Protein AF-A0A1F8VSB3-F1 (afdb_monomer_lite)

Secondary structure (DSSP, 8-state):
-----------TT--HHHHHHHHHHHHH---GGGEEEEEE-SS-EEEEPPGGGS-GGGTTT--EEEE--EEEEE-S-GGG--TTSSSS-S-S------SS--GGGS-GGGHHHHHHHHHHHGGGS-------TTS-----------------------PPPTT---PPP----------

pLDDT: mean 76.78, std 21.84, range [32.97, 97.5]

Radius of gyration: 32.04 Å; chains: 1; bounding box: 36×68×101 Å

Foldseek 3Di:
DFDDDFDDDADDVRDLVNVVQVSCCAAWVDHPVQKDFLDKDPAWDKWFDPPVPDDPVCPPPGTIDTDIGTDIDGPHDPVSTDQPSDPDHPDPDDDDDPLPPDLVSHDPRCSVVSVVGSVVCVVRDPDPPVPPVPPPPDDDDDDDDDDDDDDDDDDDDDDDDPPDDDDDDDDDDDDDDDD

Structure (mmCIF, N/CA/C/O backbone):
data_AF-A0A1F8VSB3-F1
#
_entry.id   AF-A0A1F8VSB3-F1
#
loop_
_atom_site.group_PDB
_atom_site.id
_atom_site.type_symbol
_atom_site.label_atom_id
_atom_site.label_alt_id
_atom_site.label_comp_id
_atom_site.label_asym_id
_atom_site.label_entity_id
_atom_site.label_seq_id
_atom_site.pdbx_PDB_ins_code
_atom_site.Cartn_x
_atom_site.Cartn_y
_atom_site.Cartn_z
_atom_site.occupancy
_atom_site.B_iso_or_equiv
_atom_site.auth_seq_id
_atom_site.auth_comp_id
_atom_site.auth_asym_id
_atom_site.auth_atom_id
_atom_site.pdbx_PDB_model_num
ATOM 1 N N . HIS A 1 1 ? 3.083 -21.199 4.084 1.00 60.00 1 HIS A N 1
ATOM 2 C CA . HIS A 1 1 ? 3.326 -20.101 3.128 1.00 60.00 1 HIS A CA 1
ATOM 3 C C . HIS A 1 1 ? 1.995 -19.417 2.870 1.00 60.00 1 HIS A C 1
ATOM 5 O O . HIS A 1 1 ? 1.006 -20.122 2.703 1.00 60.00 1 HIS A O 1
ATOM 11 N N . SER A 1 2 ? 1.953 -18.090 2.926 1.00 80.25 2 SER A N 1
ATOM 12 C CA . SER A 1 2 ? 0.746 -17.269 2.760 1.00 80.25 2 SER A CA 1
ATOM 13 C C . SER A 1 2 ? 1.104 -16.087 1.876 1.00 80.25 2 SER A C 1
ATOM 15 O O . SER A 1 2 ? 2.166 -15.504 2.076 1.00 80.25 2 SER A O 1
ATOM 17 N N . TRP A 1 3 ? 0.238 -15.736 0.931 1.00 87.00 3 TRP A N 1
ATOM 18 C CA . TRP A 1 3 ? 0.482 -14.617 0.027 1.00 87.00 3 TRP A CA 1
ATOM 19 C C . TRP A 1 3 ? -0.026 -13.313 0.650 1.00 87.00 3 TRP A C 1
ATOM 21 O O . TRP A 1 3 ? -1.048 -13.296 1.342 1.00 87.00 3 TRP A O 1
ATOM 31 N N . GLN A 1 4 ? 0.686 -12.221 0.392 1.00 90.56 4 GLN A N 1
ATOM 32 C CA . GLN A 1 4 ? 0.284 -10.863 0.744 1.00 90.56 4 GLN A CA 1
ATOM 33 C C . GLN A 1 4 ? 0.793 -9.877 -0.316 1.00 90.56 4 GLN A C 1
ATOM 35 O O . GLN A 1 4 ? 1.696 -10.208 -1.082 1.00 90.56 4 GLN A O 1
ATOM 40 N N . PHE A 1 5 ? 0.222 -8.677 -0.342 1.00 92.19 5 PHE A N 1
ATOM 41 C CA . PHE A 1 5 ? 0.785 -7.527 -1.048 1.00 92.19 5 PHE A CA 1
ATOM 42 C C . PHE A 1 5 ? 1.894 -6.841 -0.217 1.00 92.19 5 PHE A C 1
ATOM 44 O O . PHE A 1 5 ? 1.869 -6.985 1.012 1.00 92.19 5 PHE A O 1
ATOM 51 N N . PRO A 1 6 ? 2.808 -6.085 -0.863 1.00 92.81 6 PRO A N 1
ATOM 52 C CA . PRO A 1 6 ? 3.753 -5.161 -0.217 1.00 92.81 6 PRO A CA 1
ATOM 53 C C . PRO A 1 6 ? 3.078 -4.205 0.779 1.00 92.81 6 PRO A C 1
ATOM 55 O O . PRO A 1 6 ? 1.946 -3.768 0.540 1.00 92.81 6 PRO A O 1
ATOM 58 N N . GLN A 1 7 ? 3.734 -3.920 1.908 1.00 92.81 7 GLN A N 1
ATOM 59 C CA . GLN A 1 7 ? 3.214 -3.089 3.003 1.00 92.81 7 GLN A CA 1
ATOM 60 C C . GLN A 1 7 ? 4.222 -2.849 4.146 1.00 92.81 7 GLN A C 1
ATOM 62 O O . GLN A 1 7 ? 4.444 -3.741 4.969 1.00 92.81 7 GLN A O 1
ATOM 67 N N . GLY A 1 8 ? 4.646 -1.600 4.349 1.00 91.62 8 GLY A N 1
ATOM 68 C CA . GLY A 1 8 ? 5.441 -1.222 5.523 1.00 91.62 8 GLY A CA 1
ATOM 69 C C . GLY A 1 8 ? 4.977 0.033 6.265 1.00 91.62 8 GLY A C 1
ATOM 70 O O . GLY A 1 8 ? 3.782 0.245 6.500 1.00 91.62 8 GLY A O 1
ATOM 71 N N . GLY A 1 9 ? 5.949 0.801 6.750 1.00 93.12 9 GLY A N 1
ATOM 72 C CA . GLY A 1 9 ? 5.762 1.946 7.633 1.00 93.12 9 GLY A CA 1
ATOM 73 C C . GLY A 1 9 ? 5.482 3.258 6.900 1.00 93.12 9 GLY A C 1
ATOM 74 O O . GLY A 1 9 ? 5.585 3.363 5.684 1.00 93.12 9 GLY A O 1
ATOM 75 N N . ILE A 1 10 ? 5.140 4.286 7.678 1.00 93.62 10 ILE A N 1
ATOM 76 C CA . ILE A 1 10 ? 5.180 5.687 7.241 1.00 93.62 10 ILE A CA 1
ATOM 77 C C . ILE A 1 10 ? 5.979 6.435 8.299 1.00 93.62 10 ILE A C 1
ATOM 79 O O . ILE A 1 10 ? 5.579 6.470 9.469 1.00 93.62 10 ILE A O 1
ATOM 83 N N . ASP A 1 11 ? 7.113 6.993 7.895 1.00 93.31 11 ASP A N 1
ATOM 84 C CA . ASP A 1 11 ? 8.074 7.592 8.809 1.00 93.31 11 ASP A CA 1
ATOM 85 C C . ASP A 1 11 ? 7.700 9.018 9.249 1.00 93.31 11 ASP A C 1
ATOM 87 O O . ASP A 1 11 ? 6.778 9.667 8.742 1.00 93.31 11 ASP A O 1
ATOM 91 N N . ARG A 1 12 ? 8.400 9.538 10.264 1.00 93.56 12 ARG A N 1
ATOM 92 C CA . ARG A 1 12 ? 8.081 10.854 10.846 1.00 93.56 12 ARG A CA 1
ATOM 93 C C . ARG A 1 12 ? 8.388 12.001 9.879 1.00 93.56 12 ARG A C 1
ATOM 95 O O . ARG A 1 12 ? 9.526 12.444 9.777 1.00 93.56 12 ARG A O 1
ATOM 102 N N . GLY A 1 13 ? 7.336 12.541 9.267 1.00 94.88 13 GLY A N 1
ATOM 103 C CA . GLY A 1 13 ? 7.419 13.606 8.261 1.00 94.88 13 GLY A CA 1
ATOM 104 C C . GLY A 1 13 ? 7.315 13.091 6.823 1.00 94.88 13 GLY A C 1
ATOM 105 O O . GLY A 1 13 ? 7.276 13.896 5.898 1.00 94.88 13 GLY A O 1
ATOM 106 N N . GLU A 1 14 ? 7.221 11.775 6.641 1.00 95.94 14 GLU A N 1
ATOM 107 C CA . GLU A 1 14 ? 6.972 11.129 5.359 1.00 95.94 14 GLU A CA 1
ATOM 108 C C . GLU A 1 14 ? 5.482 11.241 4.986 1.00 95.94 14 GLU A C 1
ATOM 110 O O . GLU A 1 14 ? 4.591 11.069 5.824 1.00 95.94 14 GLU A O 1
ATOM 115 N N . THR A 1 15 ? 5.181 11.544 3.721 1.00 96.38 15 THR A N 1
ATOM 116 C CA . THR A 1 15 ? 3.806 11.438 3.209 1.00 96.38 15 THR A CA 1
ATOM 117 C C . THR A 1 15 ? 3.474 9.983 2.848 1.00 96.38 15 THR A C 1
ATOM 119 O O . THR A 1 15 ? 4.373 9.236 2.466 1.00 96.38 15 THR A O 1
ATOM 122 N N . PRO A 1 16 ? 2.192 9.560 2.870 1.00 95.62 16 PRO A N 1
ATOM 123 C CA . PRO A 1 16 ? 1.815 8.191 2.497 1.00 95.62 16 PRO A CA 1
ATOM 124 C C . PRO A 1 16 ? 2.225 7.769 1.075 1.00 95.62 16 PRO A C 1
ATOM 126 O O . PRO A 1 16 ? 2.284 6.579 0.790 1.00 95.62 16 PRO A O 1
ATOM 129 N N . GLU A 1 17 ? 2.504 8.727 0.188 1.00 96.38 17 GLU A N 1
ATOM 130 C CA . GLU A 1 17 ? 2.978 8.475 -1.176 1.00 96.38 17 GLU A CA 1
ATOM 131 C C . GLU A 1 17 ? 4.498 8.267 -1.236 1.00 96.38 17 GLU A C 1
ATOM 133 O O . GLU A 1 17 ? 4.955 7.338 -1.893 1.00 96.38 17 GLU A O 1
ATOM 138 N N . GLN A 1 18 ? 5.276 9.063 -0.491 1.00 96.94 18 GLN A N 1
ATOM 139 C CA . GLN A 1 18 ? 6.719 8.836 -0.328 1.00 96.94 18 GLN A CA 1
ATOM 140 C C . GLN A 1 18 ? 6.992 7.485 0.336 1.00 96.94 18 GLN A C 1
ATOM 142 O O . GLN A 1 18 ? 7.815 6.726 -0.165 1.00 96.94 18 GLN A O 1
ATOM 147 N N . ALA A 1 19 ? 6.237 7.164 1.392 1.00 96.56 19 ALA A N 1
ATOM 1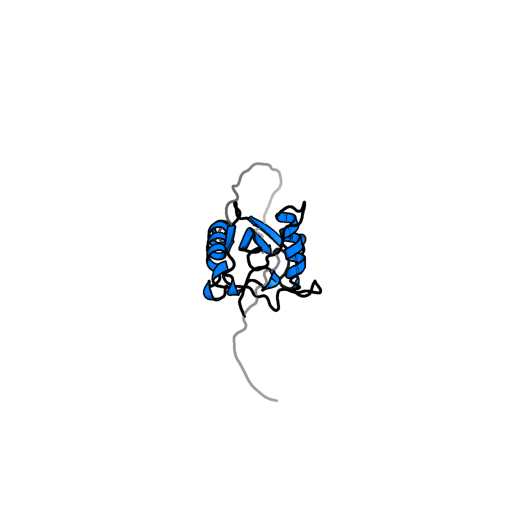48 C CA . ALA A 1 19 ? 6.285 5.863 2.043 1.00 96.56 19 ALA A CA 1
ATOM 149 C C . ALA A 1 19 ? 5.995 4.735 1.049 1.00 96.56 19 ALA A C 1
ATOM 151 O O . ALA A 1 19 ? 6.795 3.820 0.910 1.00 96.56 19 ALA A O 1
ATOM 152 N N . MET A 1 20 ? 4.898 4.836 0.289 1.00 96.50 20 MET A N 1
ATOM 153 C CA . MET A 1 20 ? 4.547 3.844 -0.729 1.00 96.50 20 MET A CA 1
ATOM 154 C C . MET A 1 20 ? 5.685 3.620 -1.737 1.00 96.50 20 MET A C 1
ATOM 156 O O . MET A 1 20 ? 6.013 2.470 -2.002 1.00 96.50 20 MET A O 1
ATOM 160 N N . PHE A 1 21 ? 6.334 4.676 -2.243 1.00 96.94 21 PHE A N 1
ATOM 161 C CA . PHE A 1 21 ? 7.474 4.525 -3.156 1.00 96.94 21 PHE A CA 1
ATOM 162 C C . PHE A 1 21 ? 8.733 3.953 -2.484 1.00 96.94 21 PHE A C 1
ATOM 164 O O . PHE A 1 21 ? 9.461 3.197 -3.127 1.00 96.94 21 PHE A O 1
ATOM 171 N N . ARG A 1 22 ? 8.993 4.277 -1.211 1.00 96.06 22 ARG A N 1
ATOM 172 C CA . ARG A 1 22 ? 10.114 3.712 -0.447 1.00 96.06 22 ARG A CA 1
ATOM 173 C C . ARG A 1 22 ? 9.915 2.213 -0.207 1.00 96.06 22 ARG A C 1
ATOM 175 O O . ARG A 1 22 ? 10.778 1.435 -0.592 1.00 96.06 22 ARG A O 1
ATOM 182 N N . GLU A 1 23 ? 8.764 1.811 0.331 1.00 94.75 23 GLU A N 1
ATOM 183 C CA . GLU A 1 23 ? 8.416 0.400 0.571 1.00 94.75 23 GLU A CA 1
ATOM 184 C C . GLU A 1 23 ? 8.382 -0.402 -0.749 1.00 94.75 23 GLU A C 1
ATOM 186 O O . GLU A 1 23 ? 8.898 -1.513 -0.822 1.00 94.75 23 GLU A O 1
ATOM 191 N N . LEU A 1 24 ? 7.858 0.182 -1.837 1.00 94.75 24 LEU A N 1
ATOM 192 C CA . LEU A 1 24 ? 7.854 -0.428 -3.175 1.00 94.75 24 LEU A CA 1
ATOM 193 C C . LEU A 1 24 ? 9.274 -0.738 -3.688 1.00 94.75 24 LEU A C 1
ATOM 195 O O . LEU A 1 24 ? 9.501 -1.789 -4.292 1.00 94.75 24 LEU A O 1
ATOM 199 N N . HIS A 1 25 ? 10.231 0.153 -3.437 1.00 93.75 25 HIS A N 1
ATOM 200 C CA . HIS A 1 25 ? 11.636 -0.081 -3.755 1.00 93.75 25 HIS A CA 1
ATOM 201 C C . HIS A 1 25 ? 12.284 -1.082 -2.781 1.00 93.75 25 HIS A C 1
ATOM 203 O O . HIS A 1 25 ? 13.005 -1.977 -3.215 1.00 93.75 25 HIS A O 1
ATOM 209 N N . GLU A 1 26 ? 12.008 -0.974 -1.479 1.00 93.19 26 GLU A N 1
ATOM 210 C CA . GLU A 1 26 ? 12.621 -1.807 -0.435 1.00 93.19 26 GLU A CA 1
ATOM 211 C C . GLU A 1 26 ? 12.167 -3.280 -0.485 1.00 93.19 26 GLU A C 1
ATOM 213 O O . GLU A 1 26 ? 12.994 -4.176 -0.296 1.00 93.19 26 GLU A O 1
ATOM 218 N N . GLU A 1 27 ? 10.891 -3.538 -0.794 1.00 92.12 27 GLU A N 1
ATOM 219 C CA . GLU A 1 27 ? 10.296 -4.881 -0.868 1.00 92.12 27 GLU A CA 1
ATOM 220 C C . GLU A 1 27 ? 10.269 -5.481 -2.287 1.00 92.12 27 GLU A C 1
ATOM 222 O O . GLU A 1 27 ? 10.295 -6.707 -2.432 1.00 92.12 27 GLU A O 1
ATOM 227 N N . VAL A 1 28 ? 10.181 -4.648 -3.337 1.00 93.19 28 VAL A N 1
ATOM 228 C CA . VAL A 1 28 ? 9.925 -5.096 -4.728 1.00 93.19 28 VAL A CA 1
ATOM 229 C C . VAL A 1 28 ? 10.995 -4.633 -5.728 1.00 93.19 28 VAL A C 1
ATOM 231 O O . VAL A 1 28 ? 11.027 -5.122 -6.857 1.00 93.19 28 VAL A O 1
ATOM 234 N N . GLY A 1 29 ? 11.880 -3.707 -5.349 1.00 93.62 29 GLY A N 1
ATOM 235 C CA . GLY A 1 29 ? 12.919 -3.154 -6.227 1.00 93.62 29 GLY A CA 1
ATOM 236 C C . GLY A 1 29 ? 12.407 -2.227 -7.337 1.00 93.62 29 GLY A C 1
ATOM 237 O O . GLY A 1 29 ? 13.178 -1.855 -8.217 1.00 93.62 29 GLY A O 1
ATOM 238 N N . LEU A 1 30 ? 11.122 -1.853 -7.326 1.00 95.00 30 LEU A N 1
ATOM 239 C CA . LEU A 1 30 ? 10.531 -1.000 -8.360 1.00 95.00 30 LEU A CA 1
ATOM 240 C C . LEU A 1 30 ? 10.702 0.489 -8.022 1.00 95.00 30 LEU A C 1
ATOM 242 O O . LEU A 1 30 ? 10.359 0.936 -6.929 1.00 95.00 30 LEU A O 1
ATOM 246 N N . HIS A 1 31 ? 11.185 1.263 -8.994 1.00 95.25 31 HIS A N 1
ATOM 247 C CA . HIS A 1 31 ? 11.330 2.716 -8.899 1.00 95.25 31 HIS A CA 1
ATOM 248 C C . HIS A 1 31 ? 10.070 3.453 -9.408 1.00 95.25 31 HIS A C 1
ATOM 250 O O . HIS A 1 31 ? 9.258 2.850 -10.120 1.00 95.25 31 HIS A O 1
ATOM 256 N N . PRO A 1 32 ? 9.876 4.751 -9.082 1.00 96.12 32 PRO A N 1
ATOM 257 C CA . PRO A 1 32 ? 8.705 5.521 -9.511 1.00 96.12 32 PRO A CA 1
ATOM 258 C C . PRO A 1 32 ? 8.465 5.529 -11.027 1.00 96.12 32 PRO A C 1
ATOM 260 O O . PRO A 1 32 ? 7.320 5.509 -11.458 1.00 96.12 32 PRO A O 1
ATOM 263 N N . GLU A 1 33 ? 9.521 5.503 -11.840 1.00 96.50 33 GLU A N 1
ATOM 264 C CA . GLU A 1 33 ? 9.460 5.411 -13.303 1.00 96.50 33 GLU A CA 1
ATOM 265 C C . GLU A 1 33 ? 8.912 4.073 -13.833 1.00 96.50 33 GLU A C 1
ATOM 267 O O . GLU A 1 33 ? 8.438 4.016 -14.967 1.00 96.50 33 GLU A O 1
ATOM 272 N N . HIS A 1 34 ? 8.934 3.003 -13.031 1.00 96.75 34 HIS A N 1
ATOM 273 C CA . HIS A 1 34 ? 8.410 1.692 -13.426 1.00 96.75 34 HIS A CA 1
ATOM 274 C C . HIS A 1 34 ? 6.891 1.579 -13.217 1.00 96.75 34 HIS A C 1
ATOM 276 O O . HIS A 1 34 ? 6.272 0.646 -13.736 1.00 96.75 34 HIS A O 1
ATOM 282 N N . VAL A 1 35 ? 6.268 2.500 -12.471 1.00 97.25 35 VAL A N 1
ATOM 283 C CA . VAL A 1 35 ? 4.853 2.426 -12.068 1.00 97.25 35 VAL A CA 1
ATOM 284 C C . VAL A 1 35 ? 4.085 3.731 -12.311 1.00 97.25 35 VAL A C 1
ATOM 286 O O . VAL A 1 35 ? 4.646 4.804 -12.482 1.00 97.25 35 VAL A O 1
ATOM 289 N N . SER A 1 36 ? 2.757 3.648 -12.297 1.00 96.81 36 SER A N 1
ATOM 290 C CA . SER A 1 36 ? 1.859 4.803 -12.284 1.00 96.81 36 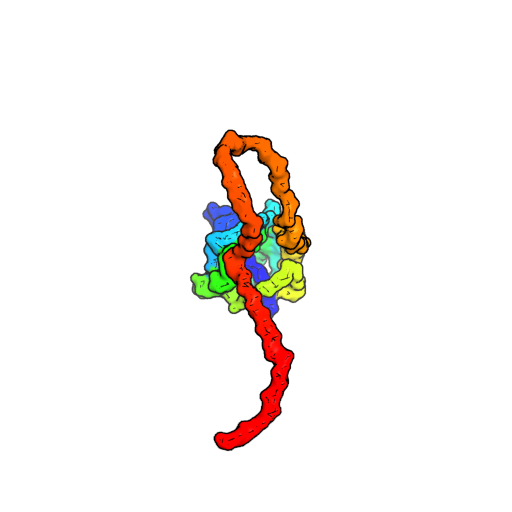SER A CA 1
ATOM 291 C C . SER A 1 36 ? 0.781 4.617 -11.219 1.00 96.81 36 SER A C 1
ATOM 293 O O . SER A 1 36 ? 0.188 3.540 -11.112 1.00 96.81 36 SER A O 1
ATOM 295 N N . ILE A 1 37 ? 0.517 5.654 -10.420 1.00 97.19 37 ILE A N 1
ATOM 296 C CA . ILE A 1 37 ? -0.535 5.626 -9.397 1.00 97.19 37 ILE A CA 1
ATOM 297 C C . ILE A 1 37 ? -1.895 5.778 -10.088 1.00 97.19 37 ILE A C 1
ATOM 299 O O . ILE A 1 37 ? -2.256 6.859 -10.549 1.00 97.19 37 ILE A O 1
ATOM 303 N N . VAL A 1 38 ? -2.675 4.697 -10.123 1.00 97.00 38 VAL A N 1
ATOM 304 C CA . VAL A 1 38 ? -4.030 4.691 -10.697 1.00 97.00 38 VAL A CA 1
ATOM 305 C C . VAL A 1 38 ? -5.043 5.230 -9.688 1.00 97.00 38 VAL A C 1
ATOM 307 O O . VAL A 1 38 ? -5.936 6.002 -10.037 1.00 97.00 38 VAL A O 1
ATOM 310 N N . ALA A 1 39 ? -4.923 4.809 -8.426 1.00 97.06 39 ALA A N 1
ATOM 311 C CA . ALA A 1 39 ? -5.817 5.207 -7.344 1.00 97.06 39 ALA A CA 1
ATOM 312 C C . ALA A 1 39 ? -5.200 4.947 -5.962 1.00 97.06 39 ALA A C 1
ATOM 314 O O . ALA A 1 39 ? -4.183 4.270 -5.830 1.00 97.06 39 ALA A O 1
ATOM 315 N N . ARG A 1 40 ? -5.876 5.432 -4.917 1.00 97.06 40 ARG A N 1
ATOM 316 C CA . ARG A 1 40 ? -5.656 5.033 -3.522 1.00 97.06 40 ARG A CA 1
ATOM 317 C C . ARG A 1 40 ? -6.979 4.970 -2.758 1.00 97.06 40 ARG A C 1
ATOM 319 O O . ARG A 1 40 ? -7.959 5.575 -3.204 1.00 97.06 40 ARG A O 1
ATOM 326 N N . THR A 1 41 ? -7.016 4.275 -1.622 1.00 97.06 41 THR A N 1
ATOM 327 C CA . THR A 1 41 ? -8.173 4.330 -0.715 1.00 97.06 41 THR A CA 1
ATOM 328 C C . THR A 1 41 ? -8.340 5.737 -0.154 1.00 97.06 41 THR A C 1
ATOM 330 O O . THR A 1 41 ? -7.364 6.460 0.065 1.00 97.06 41 THR A O 1
ATOM 333 N N . ARG A 1 42 ? -9.592 6.155 0.056 1.00 94.56 42 ARG A N 1
ATOM 334 C CA . ARG A 1 42 ? -9.897 7.498 0.586 1.00 94.56 42 ARG A CA 1
ATOM 335 C C . ARG A 1 42 ? -9.510 7.633 2.052 1.00 94.56 42 ARG A C 1
ATOM 337 O O . ARG A 1 42 ? -8.989 8.665 2.466 1.00 94.56 42 ARG A O 1
ATOM 344 N N . ASP A 1 43 ? -9.765 6.567 2.799 1.00 94.56 43 ASP A N 1
ATOM 345 C CA . ASP A 1 43 ? -9.651 6.503 4.246 1.00 94.56 43 ASP A CA 1
ATOM 346 C C . ASP A 1 43 ? -8.633 5.447 4.693 1.00 94.56 43 ASP A C 1
ATOM 348 O O . ASP A 1 43 ? -8.193 4.580 3.930 1.00 94.56 43 ASP A O 1
ATOM 352 N N . TRP A 1 44 ? -8.269 5.530 5.972 1.00 95.50 44 TRP A N 1
ATOM 353 C CA . TRP A 1 44 ? -7.380 4.585 6.639 1.00 95.50 44 TRP A CA 1
ATOM 354 C C . TRP A 1 44 ? -8.114 3.290 6.988 1.00 95.50 44 TRP A C 1
ATOM 356 O O . TRP A 1 44 ? -8.846 3.241 7.985 1.00 95.50 44 TRP A O 1
ATOM 366 N N . LEU A 1 45 ? -7.850 2.232 6.224 1.00 95.06 45 LEU A N 1
ATOM 367 C CA . LEU A 1 45 ? -8.270 0.873 6.556 1.00 95.06 45 LEU A CA 1
ATOM 368 C C . LEU A 1 45 ? -7.503 0.373 7.787 1.00 95.06 45 LEU A C 1
ATOM 370 O O . LEU A 1 45 ? -6.377 0.804 8.050 1.00 95.06 45 LEU A O 1
ATOM 374 N N . ARG A 1 46 ? -8.123 -0.501 8.587 1.00 93.81 46 ARG A N 1
ATOM 375 C CA . ARG A 1 46 ? -7.565 -0.962 9.868 1.00 93.81 46 ARG A CA 1
ATOM 376 C C . ARG A 1 46 ? -7.874 -2.431 10.095 1.00 93.81 46 ARG A C 1
ATOM 378 O O . ARG A 1 46 ? -9.011 -2.847 9.898 1.00 93.81 46 ARG A O 1
ATOM 385 N N . TYR A 1 47 ? -6.887 -3.173 10.581 1.00 91.56 47 TYR A N 1
ATOM 386 C CA . TYR A 1 47 ? -7.076 -4.515 11.125 1.00 91.56 47 TYR A CA 1
ATOM 387 C C . TYR A 1 47 ? -6.384 -4.628 12.480 1.00 91.56 47 TYR A C 1
ATOM 389 O O . TYR A 1 47 ? -5.367 -3.971 12.728 1.00 91.56 47 TYR A O 1
ATOM 397 N N . GLU A 1 48 ? -6.919 -5.487 13.341 1.00 89.19 48 GLU A N 1
ATOM 398 C CA . GLU A 1 48 ? -6.261 -5.889 14.581 1.00 89.19 48 GLU A CA 1
ATOM 399 C C . GLU A 1 48 ? -5.455 -7.174 14.348 1.00 89.19 48 GLU A C 1
ATOM 401 O O . GLU A 1 48 ? -5.851 -8.034 13.561 1.00 89.19 48 GLU A O 1
ATOM 406 N N . VAL A 1 49 ? -4.299 -7.302 14.999 1.00 87.81 49 VAL A N 1
ATOM 407 C CA . VAL A 1 49 ? -3.478 -8.519 14.957 1.00 87.81 49 VAL A CA 1
ATOM 408 C C . VAL A 1 49 ? -3.824 -9.363 16.181 1.00 87.81 49 VAL A C 1
ATOM 410 O O . VAL A 1 49 ? -3.562 -8.915 17.296 1.00 87.81 49 VAL A O 1
ATOM 413 N N . PRO A 1 50 ? -4.367 -10.584 16.022 1.00 86.50 50 PRO A N 1
ATOM 414 C CA . PRO A 1 50 ? -4.649 -11.455 17.155 1.00 86.50 50 PRO A CA 1
ATOM 415 C C . PRO A 1 50 ? -3.373 -11.779 17.933 1.00 86.50 50 PRO A C 1
ATOM 417 O O . PRO A 1 50 ? -2.370 -12.164 17.327 1.00 86.50 50 PRO A O 1
ATOM 420 N N . ASP A 1 51 ? -3.438 -11.721 19.267 1.00 83.69 51 ASP A N 1
ATOM 421 C CA . ASP A 1 51 ? -2.322 -11.942 20.203 1.00 83.69 51 ASP A CA 1
ATOM 422 C C . ASP A 1 51 ? -1.376 -13.080 19.809 1.00 83.69 51 ASP A C 1
ATOM 424 O O . ASP A 1 51 ? -0.164 -12.953 19.961 1.00 83.69 51 ASP A O 1
ATOM 428 N N . ARG A 1 52 ? -1.904 -14.192 19.277 1.00 83.88 52 ARG A N 1
ATOM 429 C CA . ARG A 1 52 ? -1.120 -15.360 18.837 1.00 83.88 52 ARG A C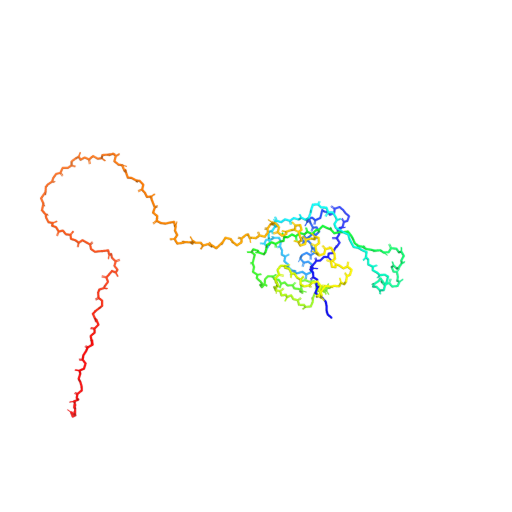A 1
ATOM 430 C C . ARG A 1 52 ? -0.010 -15.024 17.825 1.00 83.88 52 ARG A C 1
ATOM 432 O O . ARG A 1 52 ? 1.023 -15.682 17.869 1.00 83.88 52 ARG A O 1
ATOM 439 N N . TYR A 1 53 ? -0.181 -13.988 17.000 1.00 79.12 53 TYR A N 1
ATOM 440 C CA . TYR A 1 53 ? 0.817 -13.499 16.035 1.00 79.12 53 TYR A CA 1
ATOM 441 C C . TYR A 1 53 ? 1.707 -12.368 16.576 1.00 79.12 53 TYR A C 1
ATOM 443 O O . TYR A 1 53 ? 2.719 -12.043 15.962 1.00 79.12 53 TYR A O 1
ATOM 451 N N . ILE A 1 54 ? 1.367 -11.764 17.720 1.00 79.44 54 ILE A N 1
ATOM 452 C CA . ILE A 1 54 ? 2.177 -10.697 18.316 1.00 79.44 54 ILE A CA 1
ATOM 453 C C . ILE A 1 54 ? 3.389 -11.322 19.023 1.00 79.44 54 ILE A C 1
ATOM 455 O O . ILE A 1 54 ? 3.247 -12.214 19.876 1.00 79.44 54 ILE A O 1
ATOM 459 N N . ARG A 1 55 ? 4.594 -10.843 18.683 1.00 77.50 55 ARG A N 1
ATOM 460 C CA . ARG A 1 55 ? 5.847 -11.250 19.340 1.00 77.50 55 ARG A CA 1
ATOM 461 C C . ARG A 1 55 ? 5.774 -10.967 20.848 1.00 77.50 55 ARG A C 1
ATOM 463 O O . ARG A 1 55 ? 5.121 -10.012 21.262 1.00 77.50 55 ARG A O 1
ATOM 470 N N . ARG A 1 56 ? 6.386 -11.812 21.687 1.00 75.50 56 ARG A N 1
ATOM 471 C CA . ARG A 1 56 ? 6.182 -11.776 23.156 1.00 75.50 56 ARG A CA 1
ATOM 472 C C . ARG A 1 56 ? 6.562 -10.432 23.795 1.00 75.50 56 ARG A C 1
ATOM 474 O O . ARG A 1 56 ? 5.896 -10.023 24.736 1.00 75.50 56 ARG A O 1
ATOM 481 N N . ASP A 1 57 ? 7.571 -9.764 23.244 1.00 75.44 57 ASP A N 1
ATOM 482 C CA . ASP A 1 57 ? 8.049 -8.409 23.555 1.00 75.44 57 ASP A CA 1
ATOM 483 C C . ASP A 1 57 ? 7.014 -7.299 23.301 1.00 75.44 57 ASP A C 1
ATOM 485 O O . ASP A 1 57 ? 7.002 -6.300 24.013 1.00 75.44 57 ASP A O 1
ATOM 489 N N . ALA A 1 58 ? 6.137 -7.467 22.309 1.00 71.00 58 ALA A N 1
ATOM 490 C CA . ALA A 1 58 ? 5.239 -6.414 21.824 1.00 71.00 58 ALA A CA 1
ATOM 491 C C . ALA A 1 58 ? 3.784 -6.536 22.326 1.00 71.00 58 ALA A C 1
ATOM 493 O O . ALA A 1 58 ? 2.940 -5.696 21.996 1.00 71.00 58 ALA A O 1
ATOM 494 N N . ARG A 1 59 ? 3.458 -7.580 23.101 1.00 72.12 59 ARG A N 1
ATOM 495 C CA . ARG A 1 59 ? 2.085 -7.855 23.566 1.00 72.12 59 ARG A CA 1
ATOM 496 C C . ARG A 1 59 ? 1.566 -6.759 24.495 1.00 72.12 59 ARG A C 1
ATOM 498 O O . ARG A 1 59 ? 2.301 -6.220 25.313 1.00 72.12 59 ARG A O 1
ATOM 505 N N . GLY A 1 60 ? 0.289 -6.412 24.340 1.00 69.44 60 GLY A N 1
ATOM 506 C CA . GLY A 1 60 ? -0.367 -5.315 25.062 1.00 69.44 60 GLY A CA 1
ATOM 507 C C . GLY A 1 60 ? -0.098 -3.917 24.486 1.00 69.44 60 GLY A C 1
ATOM 508 O O . GLY A 1 60 ? -0.993 -3.072 24.534 1.00 69.44 60 GLY A O 1
ATOM 509 N N . HIS A 1 61 ? 1.079 -3.682 23.895 1.00 71.69 61 HIS A N 1
ATOM 510 C CA . HIS A 1 61 ? 1.449 -2.400 23.281 1.00 71.69 61 HIS A CA 1
ATOM 511 C C . HIS A 1 61 ? 1.089 -2.324 21.793 1.00 71.69 61 HIS A C 1
ATOM 513 O O . HIS A 1 61 ? 0.543 -1.319 21.338 1.00 71.69 61 HIS A O 1
ATOM 519 N N . TYR A 1 62 ? 1.359 -3.388 21.036 1.00 77.81 62 TYR A N 1
ATOM 520 C CA . TYR A 1 62 ? 0.907 -3.525 19.655 1.00 77.81 62 TYR A CA 1
ATOM 521 C C . TYR A 1 62 ? -0.495 -4.143 19.609 1.00 77.81 62 TYR A C 1
ATOM 523 O O . TYR A 1 62 ? -0.818 -5.006 20.424 1.00 77.81 62 TYR A O 1
ATOM 531 N N . LYS A 1 63 ? -1.328 -3.704 18.656 1.00 78.56 63 LYS A N 1
ATOM 532 C CA . LYS A 1 63 ? -2.700 -4.219 18.469 1.00 78.56 63 LYS A CA 1
ATOM 533 C C . LYS A 1 63 ? -3.129 -4.417 17.017 1.00 78.56 63 LYS A C 1
ATOM 535 O O . LYS A 1 63 ? -4.118 -5.095 16.784 1.00 78.56 63 LYS A O 1
ATOM 540 N N . GLY A 1 64 ? -2.447 -3.825 16.040 1.00 87.00 64 GLY A N 1
ATOM 541 C CA . GLY A 1 64 ? -2.971 -3.724 14.679 1.00 87.00 64 GLY A CA 1
ATOM 542 C C . GLY A 1 64 ? -2.193 -2.744 13.813 1.00 87.00 64 GLY A C 1
ATOM 543 O O . GLY A 1 64 ? -1.227 -2.133 14.274 1.00 87.00 64 GLY A O 1
ATOM 544 N N . GLN A 1 65 ? -2.653 -2.555 12.578 1.00 90.25 65 GLN A N 1
ATOM 545 C CA . GLN A 1 65 ? -2.144 -1.527 11.667 1.00 90.25 65 GLN A CA 1
ATOM 546 C C . GLN A 1 65 ? -3.263 -0.598 11.187 1.00 90.25 65 GLN A C 1
ATOM 548 O O . GLN A 1 65 ? -4.447 -0.946 11.203 1.00 90.25 65 GLN A O 1
ATOM 553 N N . LYS A 1 66 ? -2.866 0.594 10.735 1.00 93.44 66 LYS A N 1
ATOM 554 C CA . LYS A 1 66 ? -3.681 1.477 9.897 1.00 93.44 66 LYS A CA 1
ATOM 555 C C . LYS A 1 66 ? -2.950 1.617 8.568 1.00 93.44 66 LYS A C 1
ATOM 557 O O . LYS A 1 66 ? -1.764 1.923 8.585 1.00 93.44 66 LYS A O 1
ATOM 562 N N . GLN A 1 67 ? -3.638 1.412 7.454 1.00 94.56 67 GLN A N 1
ATOM 563 C CA . GLN A 1 67 ? -3.043 1.409 6.117 1.00 94.56 67 GLN A CA 1
ATOM 564 C C . GLN A 1 67 ? -3.856 2.303 5.172 1.00 94.56 67 GLN A C 1
ATOM 566 O O . GLN A 1 67 ? -5.086 2.335 5.247 1.00 94.56 67 GLN A O 1
ATOM 571 N N . ILE A 1 68 ? -3.169 3.000 4.268 1.00 96.12 68 ILE A N 1
ATOM 572 C CA . ILE A 1 68 ? -3.755 3.524 3.028 1.00 96.12 68 ILE A CA 1
ATOM 573 C C . ILE A 1 68 ? -3.242 2.626 1.910 1.00 96.12 68 ILE A C 1
ATOM 575 O O . ILE A 1 68 ? -2.047 2.351 1.842 1.00 96.12 68 ILE A O 1
ATOM 579 N N . TRP A 1 69 ? -4.145 2.155 1.059 1.00 96.94 69 TRP A N 1
ATOM 580 C CA . TRP A 1 69 ? -3.814 1.245 -0.032 1.00 96.94 69 TRP A CA 1
ATOM 581 C C . TRP A 1 69 ? -3.701 2.011 -1.343 1.00 96.94 69 TRP A C 1
ATOM 583 O O . TRP A 1 69 ? -4.538 2.868 -1.620 1.00 96.94 69 TRP A O 1
ATOM 593 N N . TYR A 1 70 ? -2.701 1.680 -2.156 1.00 97.50 70 TYR A N 1
ATOM 594 C CA . TYR A 1 70 ? -2.474 2.261 -3.480 1.00 97.50 70 TYR A CA 1
ATOM 595 C C . TYR A 1 70 ? -2.695 1.195 -4.561 1.00 97.50 70 TYR A C 1
ATOM 597 O O . TYR A 1 70 ? -2.226 0.067 -4.434 1.00 97.50 70 TYR A O 1
ATOM 605 N N . LEU A 1 71 ? -3.407 1.556 -5.630 1.00 96.94 71 LEU A N 1
ATOM 606 C CA . LEU A 1 71 ? -3.487 0.766 -6.856 1.00 96.94 71 LEU A CA 1
ATOM 607 C C . LEU A 1 71 ? -2.452 1.318 -7.836 1.00 96.94 71 LEU A C 1
ATOM 609 O O . LEU A 1 71 ? -2.606 2.433 -8.340 1.00 96.94 71 LEU A O 1
ATOM 613 N N . LEU A 1 72 ? -1.417 0.527 -8.097 1.00 96.50 72 LEU A N 1
ATOM 614 C CA . LEU A 1 72 ? -0.366 0.845 -9.056 1.00 96.50 72 LEU A CA 1
ATOM 615 C C . LEU A 1 72 ? -0.598 0.087 -10.365 1.00 96.50 72 LEU A C 1
ATOM 617 O O . LEU A 1 72 ? -0.983 -1.081 -10.362 1.00 96.50 72 LEU A O 1
ATOM 621 N N . GLN A 1 73 ? -0.319 0.747 -11.482 1.00 95.81 73 GLN A N 1
ATOM 622 C CA . GLN A 1 73 ? -0.128 0.114 -12.780 1.00 95.81 73 GLN A CA 1
ATOM 623 C C . GLN A 1 73 ? 1.375 -0.004 -13.031 1.00 95.81 73 GLN A C 1
ATOM 625 O O . GLN A 1 73 ? 2.065 1.012 -13.007 1.00 95.81 73 GLN A O 1
ATOM 630 N N . LEU A 1 74 ? 1.877 -1.207 -13.321 1.00 95.62 74 LEU A N 1
ATOM 631 C CA . LEU A 1 74 ? 3.220 -1.364 -13.882 1.00 95.62 74 LEU A CA 1
ATOM 632 C C . LEU A 1 74 ? 3.229 -0.769 -15.302 1.00 95.62 74 LEU A C 1
ATOM 634 O O . LEU A 1 74 ? 2.361 -1.090 -16.119 1.00 95.62 74 LEU A O 1
ATOM 638 N N . VAL A 1 75 ? 4.173 0.134 -15.568 1.00 95.94 75 VAL A N 1
ATOM 639 C CA . VAL A 1 75 ? 4.406 0.758 -16.885 1.00 95.94 75 VAL A CA 1
ATOM 640 C C . VAL A 1 75 ? 5.793 0.439 -17.452 1.00 95.94 75 VAL A C 1
ATOM 642 O O . VAL A 1 75 ? 5.987 0.582 -18.658 1.00 95.94 75 VAL A O 1
ATOM 645 N N . GLY A 1 76 ? 6.719 -0.023 -16.603 1.00 93.19 76 GLY A N 1
ATOM 646 C CA . GLY A 1 76 ? 7.936 -0.733 -16.997 1.00 93.19 76 GLY A CA 1
ATOM 647 C C . GLY A 1 76 ? 7.660 -2.202 -17.343 1.00 93.19 76 GLY A C 1
ATOM 648 O O . GLY A 1 76 ? 6.606 -2.546 -17.882 1.00 93.19 76 GLY A O 1
ATOM 649 N N . HIS A 1 77 ? 8.609 -3.076 -17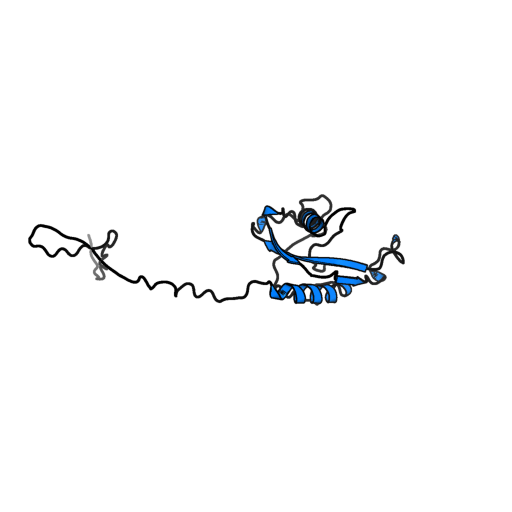.021 1.00 94.00 77 HIS A N 1
ATOM 650 C CA . HIS A 1 77 ? 8.606 -4.489 -17.384 1.00 94.00 77 HIS A CA 1
ATOM 651 C C . HIS A 1 77 ? 8.641 -5.422 -16.165 1.00 94.00 77 HIS A C 1
ATOM 653 O O . HIS A 1 77 ? 9.194 -5.104 -15.117 1.00 94.00 77 HIS A O 1
ATOM 659 N N . ASP A 1 78 ? 8.122 -6.639 -16.333 1.00 91.88 78 ASP A N 1
ATOM 660 C CA . ASP A 1 78 ? 8.121 -7.699 -15.313 1.00 91.88 78 ASP A CA 1
ATOM 661 C C . ASP A 1 78 ? 9.521 -8.062 -14.774 1.00 91.88 78 ASP A C 1
ATOM 663 O O . ASP A 1 78 ? 9.643 -8.554 -13.654 1.00 91.88 78 ASP A O 1
ATOM 667 N N . TRP A 1 79 ? 10.585 -7.834 -15.553 1.00 92.69 79 TRP A N 1
ATOM 668 C CA . TRP A 1 79 ? 11.971 -8.073 -15.127 1.00 92.69 79 TRP A CA 1
ATOM 669 C C . TRP A 1 79 ? 12.563 -6.939 -14.278 1.00 92.69 79 TRP A C 1
ATOM 671 O O . TRP A 1 79 ? 13.646 -7.113 -13.723 1.00 92.69 79 TRP A O 1
ATOM 681 N N . ASP A 1 80 ? 11.868 -5.804 -14.153 1.00 91.88 80 ASP A N 1
ATOM 682 C CA . ASP A 1 80 ? 12.283 -4.697 -13.288 1.00 91.88 80 ASP A CA 1
ATOM 683 C C . ASP A 1 80 ? 11.949 -4.981 -11.804 1.00 91.88 80 ASP A C 1
ATOM 685 O O . ASP A 1 80 ? 12.412 -4.267 -10.916 1.00 91.88 80 ASP A O 1
ATOM 689 N N . LEU A 1 81 ? 11.166 -6.035 -11.513 1.00 92.00 81 LEU A N 1
ATOM 690 C CA . LEU A 1 81 ? 10.901 -6.508 -10.151 1.00 92.00 81 LEU A CA 1
ATOM 691 C C . LEU A 1 81 ? 12.122 -7.244 -9.580 1.00 92.00 81 LEU A C 1
ATOM 693 O O . LEU A 1 81 ? 12.447 -8.361 -9.991 1.00 92.00 81 LEU A O 1
ATOM 697 N N . ASN A 1 82 ? 12.736 -6.663 -8.551 1.00 91.75 82 ASN A N 1
ATOM 698 C CA . ASN A 1 82 ? 13.870 -7.234 -7.835 1.00 91.75 82 ASN A CA 1
ATOM 699 C C . ASN A 1 82 ? 13.574 -7.361 -6.331 1.00 91.75 82 ASN A C 1
ATOM 701 O O . ASN A 1 82 ? 13.918 -6.489 -5.536 1.00 91.75 82 ASN A O 1
ATOM 705 N N . LEU A 1 83 ? 13.044 -8.520 -5.922 1.00 90.69 83 LEU A N 1
ATOM 706 C CA . LEU A 1 83 ? 12.830 -8.885 -4.507 1.00 90.69 83 LEU A CA 1
ATOM 707 C C . LEU A 1 83 ? 14.134 -9.008 -3.686 1.00 90.69 83 LEU A C 1
ATOM 709 O O . LEU A 1 83 ? 14.096 -9.442 -2.541 1.00 90.69 83 LEU A O 1
ATOM 713 N N . ARG A 1 84 ? 15.303 -8.725 -4.276 1.00 89.88 84 ARG A N 1
ATOM 714 C CA . ARG A 1 84 ? 16.634 -8.732 -3.645 1.00 89.88 84 ARG A CA 1
ATOM 715 C C . ARG A 1 84 ? 17.364 -7.400 -3.856 1.00 89.88 84 ARG A C 1
ATOM 717 O O . ARG A 1 84 ? 18.591 -7.368 -3.894 1.00 89.88 84 ARG A O 1
ATOM 724 N N . ALA A 1 85 ? 16.612 -6.307 -3.997 1.00 81.56 85 ALA A N 1
ATOM 725 C CA . ALA A 1 85 ? 17.146 -4.945 -3.996 1.00 81.56 85 ALA A CA 1
ATOM 726 C C . ALA A 1 85 ? 17.707 -4.520 -2.621 1.00 81.56 85 ALA A C 1
ATOM 728 O O . ALA A 1 85 ? 18.532 -3.611 -2.553 1.00 81.56 85 ALA A O 1
ATOM 729 N N . THR A 1 86 ? 17.290 -5.186 -1.538 1.00 82.81 86 THR A N 1
ATOM 730 C CA . THR A 1 86 ? 17.699 -4.906 -0.153 1.00 82.81 86 THR A CA 1
ATOM 731 C C . THR A 1 86 ? 18.246 -6.149 0.558 1.00 82.81 86 THR A C 1
ATOM 733 O O . THR A 1 86 ? 17.941 -7.288 0.197 1.00 82.81 86 THR A O 1
ATOM 736 N N . ASP A 1 87 ? 19.035 -5.933 1.616 1.00 77.81 87 ASP A N 1
ATOM 737 C CA . ASP A 1 87 ? 19.627 -7.000 2.440 1.00 77.81 87 ASP A CA 1
ATOM 738 C C . ASP A 1 87 ? 18.601 -7.773 3.299 1.00 77.81 87 ASP A C 1
ATOM 740 O O . ASP A 1 87 ? 18.939 -8.793 3.910 1.00 77.81 87 ASP A O 1
ATOM 744 N N . HIS A 1 88 ? 17.357 -7.289 3.401 1.00 75.44 88 HIS A N 1
ATOM 745 C CA . HIS A 1 88 ? 16.313 -7.805 4.300 1.00 75.44 88 HIS A CA 1
ATOM 746 C C . HIS A 1 88 ? 14.971 -8.027 3.566 1.00 75.44 88 HIS A C 1
ATOM 748 O O . HIS A 1 88 ? 13.986 -7.360 3.876 1.00 75.44 88 HIS A O 1
ATOM 754 N N . PRO A 1 89 ? 14.904 -8.959 2.596 1.00 81.19 89 PRO A N 1
ATOM 755 C CA . PRO A 1 89 ? 13.710 -9.157 1.774 1.00 81.19 89 PRO A CA 1
ATOM 756 C C . PRO A 1 89 ? 12.540 -9.786 2.556 1.00 81.19 89 PRO A C 1
ATOM 758 O O . PRO A 1 89 ? 12.676 -10.892 3.084 1.00 81.19 89 PRO A O 1
ATOM 761 N N . GLU A 1 90 ? 11.369 -9.131 2.575 1.00 84.12 90 GLU A N 1
ATOM 762 C CA . GLU A 1 90 ? 10.120 -9.710 3.124 1.00 84.12 90 GLU A CA 1
ATOM 763 C C . GLU A 1 90 ? 9.515 -10.785 2.187 1.00 84.12 90 GLU A C 1
ATOM 765 O O . GLU A 1 90 ? 8.802 -11.680 2.647 1.00 84.12 90 GLU A O 1
ATOM 770 N N . PHE A 1 91 ? 9.854 -10.768 0.889 1.00 88.81 91 PHE A N 1
ATOM 771 C CA . PHE A 1 91 ? 9.308 -11.682 -0.123 1.00 88.81 91 PHE A CA 1
ATOM 772 C C . PHE A 1 91 ? 10.343 -12.669 -0.690 1.00 88.81 91 PHE A C 1
ATOM 774 O O . PHE A 1 91 ? 11.462 -12.309 -1.059 1.00 88.81 91 PHE A O 1
ATOM 781 N N . ASP A 1 92 ? 9.942 -13.937 -0.819 1.00 89.31 92 ASP A N 1
ATOM 782 C CA . ASP A 1 92 ? 10.729 -15.008 -1.440 1.00 89.31 92 ASP A CA 1
ATOM 783 C C . ASP A 1 92 ? 10.411 -15.199 -2.933 1.00 89.31 92 ASP A C 1
ATOM 785 O O . ASP A 1 92 ? 11.319 -15.490 -3.715 1.00 89.31 92 ASP A O 1
ATOM 789 N N . ALA A 1 93 ? 9.151 -14.998 -3.332 1.00 90.75 93 ALA A N 1
ATOM 790 C CA . ALA A 1 93 ? 8.678 -15.073 -4.711 1.00 90.75 93 ALA A CA 1
ATOM 791 C C . ALA A 1 93 ? 7.520 -14.096 -4.991 1.00 90.75 93 ALA A C 1
ATOM 793 O O . ALA A 1 93 ? 6.736 -13.757 -4.106 1.00 90.75 93 ALA A O 1
ATOM 794 N N . TRP A 1 94 ? 7.362 -13.708 -6.260 1.00 92.62 94 TRP A N 1
ATOM 795 C CA . TRP A 1 94 ? 6.210 -12.957 -6.763 1.00 92.62 94 TRP A CA 1
ATOM 796 C C . TRP A 1 94 ? 5.550 -13.705 -7.930 1.00 92.62 94 TRP A C 1
ATOM 798 O O . TRP A 1 94 ? 6.157 -14.584 -8.543 1.00 92.62 94 TRP A O 1
ATOM 808 N N . ARG A 1 95 ? 4.287 -13.380 -8.222 1.00 91.38 95 ARG A N 1
ATOM 809 C CA . ARG A 1 95 ? 3.569 -13.813 -9.432 1.00 91.38 95 ARG A CA 1
ATOM 810 C C . ARG A 1 95 ? 2.376 -12.900 -9.694 1.00 91.38 95 ARG A C 1
ATOM 812 O O . ARG A 1 95 ? 1.768 -12.409 -8.744 1.00 91.38 95 ARG A O 1
ATOM 819 N N . TRP A 1 96 ? 1.978 -12.756 -10.955 1.00 91.75 96 TRP A N 1
ATOM 820 C CA . TRP A 1 96 ? 0.654 -12.225 -11.280 1.00 91.75 96 TRP A CA 1
ATOM 821 C C . TRP A 1 96 ? -0.455 -13.178 -10.802 1.00 91.75 96 TRP A C 1
ATOM 823 O O . TRP A 1 96 ? -0.287 -14.401 -10.757 1.00 91.75 96 TRP A O 1
ATOM 833 N N . ASN A 1 97 ? -1.598 -12.605 -10.436 1.00 90.44 97 ASN A N 1
ATOM 834 C CA . ASN A 1 97 ? -2.810 -13.301 -10.009 1.00 90.44 97 ASN A CA 1
ATOM 835 C C . ASN A 1 97 ? -4.022 -12.472 -10.465 1.00 90.44 97 ASN A C 1
ATOM 837 O O . ASN A 1 97 ? -3.895 -11.261 -10.653 1.00 90.44 97 ASN A O 1
ATOM 841 N N . ASP A 1 98 ? -5.197 -13.090 -10.593 1.00 89.81 98 ASP A N 1
ATOM 842 C CA . ASP A 1 98 ? -6.450 -12.348 -10.757 1.00 89.81 98 ASP A CA 1
ATOM 843 C C . ASP A 1 98 ? -6.638 -11.323 -9.629 1.00 89.81 98 ASP A C 1
ATOM 845 O O . ASP A 1 98 ? -6.280 -11.582 -8.476 1.00 89.81 98 ASP A O 1
ATOM 849 N N . TYR A 1 99 ? -7.236 -10.175 -9.959 1.00 90.00 99 TYR A N 1
ATOM 850 C CA . TYR A 1 99 ? -7.441 -9.063 -9.024 1.00 90.00 99 TYR A CA 1
ATOM 851 C C . TYR A 1 99 ? -8.177 -9.477 -7.741 1.00 90.00 99 TYR A C 1
ATOM 853 O O . TYR A 1 99 ? -7.834 -9.047 -6.640 1.00 90.00 99 TYR A O 1
ATOM 861 N N . TRP A 1 100 ? -9.176 -10.351 -7.879 1.00 89.81 100 TRP A N 1
ATOM 862 C CA . TRP A 1 100 ? -9.879 -10.958 -6.754 1.00 89.81 100 TRP A CA 1
ATOM 863 C C . TRP A 1 100 ? -9.044 -12.101 -6.172 1.00 89.81 100 TRP A C 1
ATOM 865 O O . TRP A 1 100 ? -9.310 -13.280 -6.407 1.00 89.81 100 TRP A O 1
ATOM 875 N N . VAL A 1 101 ? -8.004 -11.730 -5.421 1.00 80.88 101 VAL A N 1
ATOM 876 C CA . VAL A 1 101 ? -7.132 -12.671 -4.709 1.00 80.88 101 VAL A CA 1
ATOM 877 C C . VAL A 1 101 ? -7.985 -13.560 -3.793 1.00 80.88 101 VAL A C 1
ATOM 879 O O . VAL A 1 101 ? -8.731 -13.025 -2.967 1.00 80.88 101 VAL A O 1
ATOM 882 N N . PRO A 1 102 ? -7.877 -14.901 -3.877 1.00 80.69 102 PRO A N 1
ATOM 883 C CA . PRO A 1 102 ? -8.592 -15.794 -2.975 1.00 80.69 102 PRO A CA 1
ATOM 884 C C . PRO A 1 102 ? -8.241 -15.479 -1.519 1.00 80.69 102 PRO A C 1
ATOM 886 O O . PRO A 1 102 ? -7.084 -15.606 -1.116 1.00 80.69 102 PRO A O 1
ATOM 889 N N . LEU A 1 103 ? -9.238 -15.097 -0.714 1.00 80.75 103 LEU A N 1
ATOM 890 C CA . LEU A 1 103 ? -9.023 -14.712 0.687 1.00 80.75 103 LEU A CA 1
ATOM 891 C C . LEU A 1 103 ? -8.397 -15.846 1.519 1.00 80.75 103 LEU A C 1
ATOM 893 O O . LEU A 1 103 ? -7.745 -15.574 2.522 1.00 80.75 103 LEU A O 1
ATOM 897 N N . ASP A 1 104 ? -8.515 -17.104 1.081 1.00 81.56 104 ASP A N 1
ATOM 898 C CA . ASP A 1 104 ? -7.856 -18.253 1.707 1.00 81.56 104 ASP A CA 1
ATOM 899 C C . ASP A 1 104 ? -6.344 -18.366 1.464 1.00 81.56 104 ASP A C 1
ATOM 901 O O . ASP A 1 104 ? -5.658 -19.034 2.235 1.00 81.56 104 ASP A O 1
ATOM 905 N N . ALA A 1 105 ? -5.792 -17.643 0.484 1.00 81.88 105 ALA A N 1
ATOM 906 C CA . ALA A 1 105 ? -4.345 -17.458 0.355 1.00 81.88 105 ALA A CA 1
ATOM 907 C C . ALA A 1 105 ? -3.784 -16.427 1.359 1.00 81.88 105 ALA A C 1
ATOM 909 O O . ALA A 1 105 ? -2.570 -16.391 1.586 1.00 81.88 105 ALA A O 1
ATOM 910 N N . VAL A 1 106 ? -4.661 -15.607 1.954 1.00 84.19 106 VAL A N 1
ATOM 911 C CA . VAL A 1 106 ? -4.343 -14.474 2.833 1.00 84.19 106 VAL A CA 1
ATOM 912 C C . VAL A 1 106 ? -4.614 -14.837 4.298 1.00 84.19 106 VAL A C 1
ATOM 914 O O . VAL A 1 106 ? -5.581 -15.529 4.638 1.00 84.19 106 VAL A O 1
ATOM 917 N N . VAL A 1 107 ? -3.757 -14.351 5.201 1.00 86.88 107 VAL A N 1
ATOM 918 C CA . VAL A 1 107 ? -3.907 -14.589 6.643 1.00 86.88 107 VAL A CA 1
ATOM 919 C C . VAL A 1 107 ? -5.226 -14.009 7.172 1.00 86.88 107 VAL A C 1
ATOM 921 O O . VAL A 1 107 ? -5.579 -12.868 6.879 1.00 86.88 107 VAL A O 1
ATOM 924 N N . GLU A 1 108 ? -5.941 -14.811 7.968 1.00 88.81 108 GLU A N 1
ATOM 925 C CA . GLU A 1 108 ? -7.308 -14.582 8.473 1.00 88.81 108 GLU A CA 1
ATOM 926 C C . GLU A 1 108 ? -7.620 -13.117 8.829 1.00 88.81 108 GLU A C 1
ATOM 928 O O . GLU A 1 108 ? -8.562 -12.535 8.297 1.00 88.81 108 GLU A O 1
ATOM 933 N N . PHE A 1 109 ? -6.789 -12.490 9.667 1.00 87.69 109 PHE A N 1
ATOM 934 C CA . PHE A 1 109 ? -7.025 -11.135 10.174 1.00 87.69 109 PHE A CA 1
ATOM 935 C C . PHE A 1 109 ? -6.801 -10.008 9.146 1.00 87.69 109 PHE A C 1
ATOM 937 O O . PHE A 1 109 ? -7.293 -8.903 9.357 1.00 87.69 109 PHE A O 1
ATOM 944 N N . LYS A 1 110 ? -6.101 -10.257 8.026 1.00 90.81 110 LYS A N 1
ATOM 945 C CA . LYS A 1 110 ? -5.966 -9.278 6.928 1.00 90.81 110 LYS A CA 1
ATOM 946 C C . LYS A 1 110 ? -7.141 -9.335 5.938 1.00 90.81 110 LYS A C 1
ATOM 948 O O . LYS A 1 110 ? -7.363 -8.355 5.229 1.00 90.81 110 LYS A O 1
ATOM 953 N N . ARG A 1 111 ? -7.917 -10.432 5.899 1.00 91.44 111 ARG A N 1
ATOM 954 C CA . ARG A 1 111 ? -8.946 -10.697 4.865 1.00 91.44 111 ARG A CA 1
ATOM 955 C C . ARG A 1 111 ? -9.955 -9.558 4.690 1.00 91.44 111 ARG A C 1
ATOM 957 O O . ARG A 1 111 ? -10.178 -9.134 3.564 1.00 91.44 111 ARG A O 1
ATOM 964 N N . GLY A 1 112 ? -10.501 -9.018 5.782 1.00 92.19 112 GLY A N 1
ATOM 965 C CA . GLY A 1 112 ? -11.475 -7.918 5.716 1.00 92.19 112 GLY A CA 1
ATOM 966 C C . GLY A 1 112 ? -10.892 -6.609 5.167 1.00 92.19 112 GLY A C 1
ATOM 967 O O . GLY A 1 112 ? -11.560 -5.901 4.422 1.00 92.19 112 GLY A O 1
ATOM 968 N N . VAL A 1 113 ? -9.622 -6.301 5.456 1.00 93.75 113 VAL A N 1
ATOM 969 C CA . VAL A 1 113 ? -8.948 -5.123 4.874 1.00 93.75 113 VAL A CA 1
ATOM 970 C C . VAL A 1 113 ? -8.646 -5.333 3.391 1.00 93.75 113 VAL A C 1
ATOM 972 O O . VAL A 1 113 ? -8.801 -4.393 2.618 1.00 93.75 113 VAL A O 1
ATOM 975 N N . TYR A 1 114 ? -8.306 -6.557 2.977 1.00 94.00 114 TYR A N 1
ATOM 976 C CA . TYR A 1 114 ? -8.149 -6.910 1.562 1.00 94.00 114 TYR A CA 1
ATOM 977 C C . TYR A 1 114 ? -9.481 -6.766 0.814 1.00 94.00 114 TYR A C 1
ATOM 979 O O . TYR A 1 114 ? -9.526 -6.128 -0.232 1.00 94.00 114 TYR A O 1
ATOM 987 N N . GLU A 1 115 ? -10.576 -7.288 1.370 1.00 93.69 115 GLU A N 1
ATOM 988 C CA . GLU A 1 115 ? -11.923 -7.149 0.809 1.00 93.69 115 GLU A CA 1
ATOM 989 C C . GLU A 1 115 ? -12.333 -5.673 0.665 1.00 93.69 115 GLU A C 1
ATOM 991 O O . GLU A 1 115 ? -12.762 -5.260 -0.413 1.00 93.69 115 GLU A O 1
ATOM 996 N N . MET A 1 116 ? -12.131 -4.848 1.701 1.00 94.56 116 MET A N 1
ATOM 997 C CA . MET A 1 116 ? -12.410 -3.406 1.648 1.00 94.56 116 MET A CA 1
ATOM 998 C C . MET A 1 116 ? -11.549 -2.674 0.606 1.00 94.56 116 MET A C 1
ATOM 1000 O O . MET A 1 116 ? -12.086 -1.901 -0.189 1.00 94.56 116 MET A O 1
ATOM 1004 N N . ALA A 1 117 ? -10.234 -2.920 0.586 1.00 95.25 117 ALA A N 1
ATOM 1005 C CA . ALA A 1 117 ? -9.304 -2.279 -0.343 1.00 95.25 117 ALA A CA 1
ATOM 1006 C C . ALA A 1 117 ? -9.615 -2.655 -1.796 1.00 95.25 117 ALA A C 1
ATOM 1008 O O . ALA A 1 117 ? -9.799 -1.775 -2.639 1.00 95.25 117 ALA A O 1
ATOM 1009 N N . LEU A 1 118 ? -9.740 -3.956 -2.082 1.00 94.31 118 LEU A N 1
ATOM 1010 C CA . LEU A 1 118 ? -10.041 -4.453 -3.422 1.00 94.31 118 LEU A CA 1
ATOM 1011 C C . LEU A 1 118 ? -11.422 -3.978 -3.890 1.00 94.31 118 LEU A C 1
ATOM 1013 O O . LEU A 1 118 ? -11.565 -3.579 -5.047 1.00 94.31 118 LEU A O 1
ATOM 1017 N N . THR A 1 119 ? -12.418 -3.923 -3.001 1.00 95.06 119 THR A N 1
ATOM 1018 C CA . THR A 1 119 ? -13.746 -3.383 -3.328 1.00 95.06 119 THR A CA 1
ATOM 1019 C C . THR A 1 119 ? -13.687 -1.893 -3.660 1.00 95.06 119 THR A C 1
ATOM 1021 O O . THR A 1 119 ? -14.204 -1.502 -4.709 1.00 95.06 119 THR A O 1
ATOM 1024 N N . GLU A 1 120 ? -13.027 -1.052 -2.849 1.00 95.62 120 GLU A N 1
ATOM 1025 C CA . GLU A 1 120 ? -12.925 0.385 -3.152 1.00 95.62 120 GLU A CA 1
ATOM 1026 C C . GLU A 1 120 ? -12.152 0.644 -4.458 1.00 95.62 120 GLU A C 1
ATOM 1028 O O . GLU A 1 120 ? -12.567 1.484 -5.265 1.00 95.62 120 GLU A O 1
ATOM 1033 N N . LEU A 1 121 ? -11.043 -0.069 -4.669 1.00 95.00 121 LEU A N 1
ATOM 1034 C CA . LEU A 1 121 ? -10.139 0.153 -5.797 1.00 95.00 121 LEU A CA 1
ATOM 1035 C C . LEU A 1 121 ? -10.652 -0.467 -7.113 1.00 95.00 121 LEU A C 1
ATOM 1037 O O . LEU A 1 121 ? -10.291 0.013 -8.188 1.00 95.00 121 LEU A O 1
ATOM 1041 N N . SER A 1 122 ? -11.571 -1.443 -7.057 1.00 94.62 122 SER A N 1
ATOM 1042 C CA . SER A 1 122 ? -12.102 -2.158 -8.237 1.00 94.62 122 SER A CA 1
ATOM 1043 C C . SER A 1 122 ? -12.669 -1.234 -9.323 1.00 94.62 122 SER A C 1
ATOM 1045 O O . SER A 1 122 ? -12.534 -1.509 -10.515 1.00 94.62 122 SER A O 1
ATOM 1047 N N . ARG A 1 123 ? -13.258 -0.096 -8.927 1.00 93.88 123 ARG A N 1
ATOM 1048 C CA . ARG A 1 123 ? -13.863 0.898 -9.833 1.00 93.88 123 ARG A CA 1
ATOM 1049 C C . ARG A 1 123 ? -12.866 1.607 -10.758 1.00 93.88 123 ARG A C 1
ATOM 1051 O O . ARG A 1 123 ? -13.303 2.252 -11.708 1.00 93.88 123 ARG A O 1
ATOM 1058 N N . TYR A 1 124 ? -11.568 1.521 -10.461 1.00 93.62 124 TYR A N 1
ATOM 1059 C CA . TYR A 1 124 ? -10.482 2.124 -11.241 1.00 93.62 124 TYR A CA 1
ATOM 1060 C C . TYR A 1 124 ? -9.766 1.128 -12.159 1.00 93.62 124 TYR A C 1
ATOM 1062 O O . TYR A 1 124 ? -8.894 1.532 -12.927 1.00 93.62 124 TYR A O 1
ATOM 1070 N N . LEU A 1 125 ? -10.117 -0.160 -12.097 1.00 90.50 125 LEU A N 1
ATOM 1071 C CA . LEU A 1 125 ? -9.561 -1.154 -13.006 1.00 90.50 125 LEU A CA 1
ATOM 1072 C C . LEU A 1 125 ? -9.902 -0.819 -14.464 1.00 90.50 125 LEU A C 1
ATOM 1074 O O . LEU A 1 125 ? -10.971 -0.252 -14.731 1.00 90.50 125 LEU A O 1
ATOM 1078 N N . PRO A 1 126 ? -9.049 -1.218 -15.427 1.00 85.88 126 PRO A N 1
ATOM 1079 C CA . PRO A 1 126 ? -9.393 -1.153 -16.835 1.00 85.88 126 PRO A CA 1
ATOM 1080 C C . PRO A 1 126 ? -10.726 -1.862 -17.076 1.00 85.88 126 PRO A C 1
ATOM 1082 O O . PRO A 1 126 ? -10.844 -3.080 -16.933 1.00 85.88 126 PRO A O 1
ATOM 1085 N N . ARG A 1 127 ? -11.750 -1.098 -17.468 1.00 76.06 127 ARG A N 1
ATOM 1086 C CA . ARG A 1 127 ? -12.961 -1.696 -18.026 1.00 76.06 127 ARG A CA 1
ATOM 1087 C C . ARG A 1 127 ? -12.533 -2.510 -19.240 1.00 76.06 127 ARG A C 1
ATOM 1089 O O . ARG A 1 127 ? -11.878 -1.971 -20.131 1.00 76.06 127 ARG A O 1
ATOM 1096 N N . HIS A 1 128 ? -12.941 -3.775 -19.293 1.00 56.16 128 HIS A N 1
ATOM 1097 C CA . HIS A 1 128 ? -12.879 -4.564 -20.519 1.00 56.16 128 HIS A CA 1
ATOM 1098 C C . HIS A 1 128 ? -13.867 -3.977 -21.539 1.00 56.16 128 HIS A C 1
ATOM 1100 O O . HIS A 1 128 ? -14.945 -4.517 -21.766 1.00 56.16 128 HIS A O 1
ATOM 1106 N N . GLU A 1 129 ? -13.495 -2.864 -22.176 1.00 52.22 129 GLU A N 1
ATOM 1107 C CA .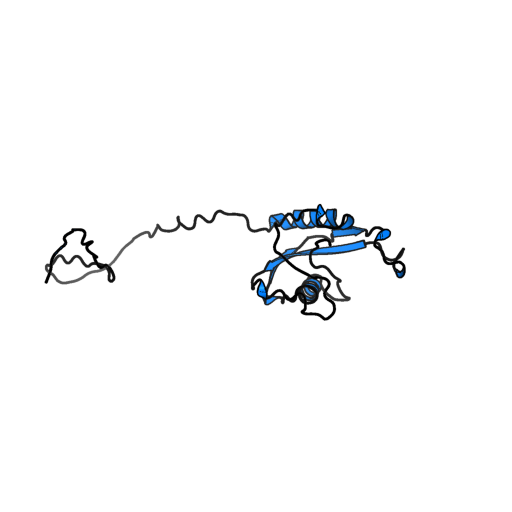 GLU A 1 129 ? -13.948 -2.614 -23.536 1.00 52.22 129 GLU A CA 1
ATOM 1108 C C . GLU A 1 129 ? -13.329 -3.707 -24.417 1.00 52.22 129 GLU A C 1
ATOM 1110 O O . GLU A 1 129 ? -12.100 -3.737 -24.567 1.00 52.22 129 GLU A O 1
ATOM 1115 N N . PRO A 1 130 ? -14.123 -4.602 -25.033 1.00 47.09 130 PRO A N 1
ATOM 1116 C CA . PRO A 1 130 ? -13.616 -5.379 -26.148 1.00 47.09 130 PRO A CA 1
ATOM 1117 C C . PRO A 1 130 ? -13.254 -4.376 -27.247 1.00 47.09 130 PRO A C 1
ATOM 1119 O O . PRO A 1 130 ? -14.129 -3.780 -27.876 1.00 47.09 130 PRO A O 1
ATOM 1122 N N . ARG A 1 131 ? -11.950 -4.135 -27.441 1.00 53.53 131 ARG A N 1
ATOM 1123 C CA . ARG A 1 131 ? -11.437 -3.199 -28.449 1.00 53.53 131 ARG A CA 1
ATOM 1124 C C . ARG A 1 131 ? -11.799 -3.699 -29.850 1.00 53.53 131 ARG A C 1
ATOM 1126 O O . ARG A 1 131 ? -10.984 -4.335 -30.515 1.00 53.53 131 ARG A O 1
ATOM 1133 N N . ASN A 1 132 ? -12.991 -3.331 -30.321 1.00 49.09 132 ASN A N 1
ATOM 1134 C CA . ASN A 1 132 ? -13.441 -3.433 -31.710 1.00 49.09 132 ASN A CA 1
ATOM 1135 C C . ASN A 1 132 ? -12.627 -2.469 -32.589 1.00 49.09 132 ASN A C 1
ATOM 1137 O O . ASN A 1 132 ? -13.115 -1.471 -33.119 1.00 49.09 132 ASN A O 1
ATOM 1141 N N . ARG A 1 133 ? -11.335 -2.778 -32.735 1.00 55.47 133 ARG A N 1
ATOM 1142 C CA . ARG A 1 133 ? -10.300 -1.951 -33.373 1.00 55.47 133 ARG A CA 1
ATOM 1143 C C . ARG A 1 133 ? -10.443 -1.865 -34.901 1.00 55.47 133 ARG A C 1
ATOM 1145 O O . ARG A 1 133 ? -9.620 -1.233 -35.550 1.00 55.47 133 ARG A O 1
ATOM 1152 N N . PHE A 1 134 ? -11.489 -2.483 -35.451 1.00 55.06 134 PHE A N 1
ATOM 1153 C CA . PHE A 1 134 ? -11.730 -2.681 -36.880 1.00 55.06 134 PHE A CA 1
ATOM 1154 C C . PHE A 1 134 ? -12.793 -1.745 -37.487 1.00 55.06 134 PHE A C 1
ATOM 1156 O O . PHE A 1 134 ? -12.985 -1.766 -38.696 1.00 55.06 134 PHE A O 1
ATOM 1163 N N . LEU A 1 135 ? -13.466 -0.899 -36.690 1.00 56.28 135 LEU A N 1
ATOM 1164 C CA . LEU A 1 135 ? -14.546 -0.009 -37.164 1.00 56.28 135 LEU A CA 1
ATOM 1165 C C . LEU A 1 135 ? -14.255 1.491 -36.963 1.00 56.28 135 LEU A C 1
ATOM 1167 O O . LEU A 1 135 ? -15.117 2.266 -36.556 1.00 56.28 135 LEU A O 1
ATOM 1171 N N . ARG A 1 136 ? -13.033 1.924 -37.300 1.00 51.03 136 ARG A N 1
ATOM 1172 C CA . ARG A 1 136 ? -12.714 3.342 -37.567 1.00 51.03 136 ARG A CA 1
ATOM 1173 C C . ARG A 1 136 ? -11.902 3.518 -38.851 1.00 51.03 136 ARG A C 1
ATOM 1175 O O . ARG A 1 136 ? -10.815 4.086 -38.842 1.00 51.03 136 ARG A O 1
ATOM 1182 N N . HIS A 1 137 ? -12.469 3.063 -39.968 1.00 53.16 137 HIS A N 1
ATOM 1183 C CA . HIS A 1 137 ? -12.020 3.484 -41.294 1.00 53.16 137 HIS A CA 1
ATOM 1184 C C . HIS A 1 137 ? -13.195 3.719 -42.255 1.00 53.16 137 HIS A C 1
ATOM 1186 O O . HIS A 1 137 ? -13.445 2.925 -43.153 1.00 53.16 137 HIS A O 1
ATOM 1192 N N . ASN A 1 138 ? -13.933 4.812 -42.031 1.00 49.66 138 ASN A N 1
ATOM 1193 C CA . ASN A 1 138 ? -14.522 5.633 -43.095 1.00 49.66 138 ASN A CA 1
ATOM 1194 C C . ASN A 1 138 ? -15.179 6.891 -42.511 1.00 49.66 138 ASN A C 1
ATOM 1196 O O . ASN A 1 138 ? -16.082 6.783 -41.691 1.00 49.66 138 ASN A O 1
ATOM 1200 N N . HIS A 1 139 ? -14.698 8.063 -42.940 1.00 41.22 139 HIS A N 1
ATOM 1201 C CA . HIS A 1 139 ? -15.484 9.233 -43.370 1.00 41.22 139 HIS A CA 1
ATOM 1202 C C . HIS A 1 139 ? -14.545 10.435 -43.574 1.00 41.22 139 HIS A C 1
ATOM 1204 O O . HIS A 1 139 ? -14.286 11.215 -42.659 1.00 41.22 139 HIS A O 1
ATOM 1210 N N . ARG A 1 140 ? -14.059 10.607 -44.809 1.00 45.25 140 ARG A N 1
ATOM 1211 C CA . ARG A 1 140 ? -13.648 11.920 -45.330 1.00 45.25 140 ARG A CA 1
ATOM 1212 C C . ARG A 1 140 ? -14.864 12.540 -46.034 1.00 45.25 140 ARG A C 1
ATOM 1214 O O . ARG A 1 140 ? -15.346 11.922 -46.982 1.00 45.25 140 ARG A O 1
ATOM 1221 N N . PRO A 1 141 ? -15.363 13.717 -45.621 1.00 43.47 141 PRO A N 1
ATOM 1222 C CA . PRO A 1 141 ? -16.203 14.553 -46.477 1.00 43.47 141 PRO A CA 1
ATOM 1223 C C . PRO A 1 141 ? -15.363 15.144 -47.623 1.00 43.47 141 PRO A C 1
ATOM 1225 O O . PRO A 1 141 ? -14.132 15.166 -47.544 1.00 43.47 141 PRO A O 1
ATOM 1228 N N . HIS A 1 142 ? -16.018 15.627 -48.678 1.00 43.72 142 HIS A N 1
ATOM 1229 C CA . HIS A 1 142 ? -15.370 16.128 -49.894 1.00 43.72 142 HIS A CA 1
ATOM 1230 C C . HIS A 1 142 ? -15.965 17.485 -50.315 1.00 43.72 142 HIS A C 1
ATOM 1232 O O . HIS A 1 142 ? -17.164 17.702 -50.157 1.00 43.72 142 HIS A O 1
ATOM 1238 N N . GLY A 1 143 ? -15.122 18.372 -50.849 1.00 35.03 143 GLY A N 1
ATOM 1239 C CA . GLY A 1 143 ? -15.441 19.713 -51.370 1.00 35.03 143 GLY A CA 1
ATOM 1240 C C . GLY A 1 143 ? -14.123 20.495 -51.518 1.00 35.03 143 GLY A C 1
ATOM 1241 O O . GLY A 1 143 ? -13.352 20.504 -50.563 1.00 35.03 143 GLY A O 1
ATOM 1242 N N . ALA A 1 144 ? -13.673 20.969 -52.687 1.00 37.00 144 ALA A N 1
ATOM 1243 C CA . ALA A 1 144 ? -14.304 21.776 -53.750 1.00 37.00 144 ALA A CA 1
ATOM 1244 C C . ALA A 1 144 ? -14.452 23.262 -53.351 1.00 37.00 144 ALA A C 1
ATOM 1246 O O . ALA A 1 144 ? -15.018 23.533 -52.295 1.00 37.00 144 ALA A O 1
ATOM 1247 N N . SER A 1 145 ? -14.004 24.252 -54.136 1.00 36.00 145 SER A N 1
ATOM 1248 C CA . SER A 1 145 ? -13.210 24.266 -55.396 1.00 36.00 145 SER A CA 1
ATOM 1249 C C . SER A 1 145 ? -11.897 25.075 -55.190 1.00 36.00 145 SER A C 1
ATOM 1251 O O . SER A 1 145 ? -11.562 25.349 -54.039 1.00 36.00 145 SER A O 1
ATOM 1253 N N . ASP A 1 146 ? -11.028 25.437 -56.145 1.00 35.41 146 ASP A N 1
ATOM 1254 C CA . ASP A 1 146 ? -10.976 25.431 -57.631 1.00 35.41 146 ASP A CA 1
ATOM 1255 C C . ASP A 1 146 ? -9.487 25.162 -58.063 1.00 35.41 146 ASP A C 1
ATOM 1257 O O . ASP A 1 146 ? -8.730 24.677 -57.223 1.00 35.41 146 ASP A O 1
ATOM 1261 N N . THR A 1 147 ? -8.930 25.346 -59.276 1.00 35.44 147 THR A N 1
ATOM 1262 C CA . THR A 1 147 ? -9.313 26.060 -60.522 1.00 35.44 147 THR A CA 1
ATOM 1263 C C . THR A 1 147 ? -8.704 25.368 -61.771 1.00 35.44 147 THR A C 1
ATOM 1265 O O . THR A 1 147 ? -8.013 24.357 -61.662 1.00 35.44 147 THR A O 1
ATOM 1268 N N . LEU A 1 148 ? -8.908 25.946 -62.964 1.00 37.25 148 LEU A N 1
ATOM 1269 C CA . LEU A 1 148 ? -8.291 25.614 -64.270 1.00 37.25 148 LEU A CA 1
ATOM 1270 C C . LEU A 1 148 ? -7.659 26.898 -64.884 1.00 37.25 148 LEU A C 1
ATOM 1272 O O . LEU A 1 148 ? -8.027 27.974 -64.399 1.00 37.25 148 LEU A O 1
ATOM 1276 N N . PRO A 1 149 ? -6.724 26.868 -65.876 1.00 49.84 149 PRO A N 1
ATOM 1277 C CA . PRO A 1 149 ? -6.667 26.001 -67.079 1.00 49.84 149 PRO A CA 1
ATOM 1278 C C . PRO A 1 149 ? -5.244 25.405 -67.340 1.00 49.84 149 PRO A C 1
ATOM 1280 O O . PRO A 1 149 ? -4.452 25.359 -66.407 1.00 49.84 149 PRO A O 1
ATOM 1283 N N . GLU A 1 150 ? -4.807 24.875 -68.499 1.00 32.97 150 GLU A N 1
ATOM 1284 C CA . GLU A 1 150 ? -5.337 24.741 -69.876 1.00 32.97 150 GLU A CA 1
ATOM 1285 C C . GLU A 1 150 ? -4.637 23.561 -70.606 1.00 32.97 150 GLU A C 1
ATOM 1287 O O . GLU A 1 150 ? -3.541 23.168 -70.209 1.00 32.97 150 GLU A O 1
ATOM 1292 N N . GLY A 1 151 ? -5.197 23.045 -71.712 1.00 37.41 151 GLY A N 1
ATOM 1293 C CA . GLY A 1 151 ? -4.480 22.169 -72.666 1.00 37.41 151 GLY A CA 1
ATOM 1294 C C . GLY A 1 151 ? -5.082 20.758 -72.882 1.00 37.41 151 GLY A C 1
ATOM 1295 O O . GLY A 1 151 ? -5.795 20.275 -72.003 1.00 37.41 151 GLY A O 1
ATOM 1296 N N . PRO A 1 152 ? -4.868 20.091 -74.046 1.00 39.66 152 PRO A N 1
ATOM 1297 C CA . PRO A 1 152 ? -5.746 18.994 -74.475 1.00 39.66 152 PRO A CA 1
ATOM 1298 C C . PRO A 1 152 ? -5.089 17.610 -74.700 1.00 39.66 152 PRO A C 1
ATOM 1300 O O . PRO A 1 152 ? -3.880 17.482 -74.854 1.00 39.66 152 PRO A O 1
ATOM 1303 N N . ALA A 1 153 ? -5.981 16.632 -74.921 1.00 35.09 153 ALA A N 1
ATOM 1304 C CA . ALA A 1 153 ? -5.837 15.439 -75.774 1.00 35.09 153 ALA A CA 1
ATOM 1305 C C . ALA A 1 153 ? -5.238 14.122 -75.208 1.00 35.09 153 ALA A C 1
ATOM 1307 O O . ALA A 1 153 ? -4.031 13.950 -75.118 1.00 35.09 153 ALA A O 1
ATOM 1308 N N . MET A 1 154 ? -6.141 13.128 -75.114 1.00 34.75 154 MET A N 1
ATOM 1309 C CA . MET A 1 154 ? -5.956 11.695 -75.435 1.00 34.75 154 MET A CA 1
ATOM 1310 C C . MET A 1 154 ? -5.114 10.796 -74.504 1.00 34.75 154 MET A C 1
ATOM 1312 O O . MET A 1 154 ? -4.004 11.120 -74.113 1.00 34.75 154 MET A O 1
ATOM 1316 N N . GLY A 1 155 ? -5.619 9.571 -74.281 1.00 39.28 155 GLY A N 1
ATOM 1317 C CA . GLY A 1 155 ? -4.864 8.444 -73.709 1.00 39.28 155 GLY A CA 1
ATOM 1318 C C . GLY A 1 155 ? -5.432 7.912 -72.391 1.00 39.28 155 GLY A C 1
ATOM 1319 O O . GLY A 1 155 ? -5.176 8.464 -71.327 1.00 39.28 155 GLY A O 1
ATOM 1320 N N . ALA A 1 156 ? -6.176 6.803 -72.442 1.00 43.59 156 ALA A N 1
ATOM 1321 C CA . ALA A 1 156 ? -6.628 6.109 -71.237 1.00 43.59 156 ALA A CA 1
ATOM 1322 C C . ALA A 1 156 ? -5.501 5.223 -70.676 1.00 43.59 156 ALA A C 1
ATOM 1324 O O . ALA A 1 156 ? -5.294 4.108 -71.152 1.00 43.59 156 ALA A O 1
ATOM 1325 N N . HIS A 1 157 ? -4.789 5.713 -69.660 1.00 43.06 157 HIS A N 1
ATOM 1326 C CA . HIS A 1 157 ? -3.820 4.925 -68.897 1.00 43.06 157 HIS A CA 1
ATOM 1327 C C . HIS A 1 157 ? -4.419 4.499 -67.553 1.00 43.06 157 HIS A C 1
ATOM 1329 O O . HIS A 1 157 ? -4.752 5.332 -66.714 1.00 43.06 157 HIS A O 1
ATOM 1335 N N . ILE A 1 158 ? -4.553 3.185 -67.358 1.00 51.19 158 ILE A N 1
ATOM 1336 C CA . ILE A 1 158 ? -4.884 2.581 -66.063 1.00 51.19 158 ILE A CA 1
ATOM 1337 C C . ILE A 1 158 ? -3.558 2.313 -65.353 1.00 51.19 158 ILE A C 1
ATOM 1339 O O . ILE A 1 158 ? -2.834 1.387 -65.719 1.00 51.19 158 ILE A O 1
ATOM 1343 N N . GLU A 1 159 ? -3.225 3.141 -64.368 1.00 46.16 159 GLU A N 1
ATOM 1344 C CA . GLU A 1 159 ? -2.008 2.991 -63.572 1.00 46.16 159 GLU A CA 1
ATOM 1345 C C . GLU A 1 159 ? -2.281 2.108 -62.345 1.00 46.16 159 GLU A C 1
ATOM 1347 O O . GLU A 1 159 ? -3.193 2.370 -61.557 1.00 46.16 159 GLU A O 1
ATOM 1352 N N . LEU A 1 160 ? -1.515 1.023 -62.205 1.00 55.09 160 LEU A N 1
ATOM 1353 C CA . LEU A 1 160 ? -1.588 0.111 -61.062 1.00 55.09 160 LEU A CA 1
ATOM 1354 C C . LEU A 1 160 ? -0.641 0.587 -59.946 1.00 55.09 160 LEU A C 1
ATOM 1356 O O . LEU A 1 160 ? 0.458 1.055 -60.247 1.00 55.09 160 LEU A O 1
ATOM 1360 N N . PRO A 1 161 ? -1.017 0.451 -58.660 1.00 51.91 161 PRO A N 1
ATOM 1361 C CA . PRO A 1 161 ? -0.176 0.898 -57.556 1.00 51.91 161 PRO A CA 1
ATOM 1362 C C . PRO A 1 161 ? 1.130 0.081 -57.463 1.00 51.91 161 PRO A C 1
ATOM 1364 O O . PRO A 1 161 ? 1.119 -1.134 -57.697 1.00 51.91 161 PRO A O 1
ATOM 1367 N N . PRO A 1 162 ? 2.257 0.712 -57.082 1.00 41.03 162 PRO A N 1
ATOM 1368 C CA . PRO A 1 162 ? 3.553 0.045 -57.022 1.00 41.03 162 PRO A CA 1
ATOM 1369 C C . PRO A 1 162 ? 3.564 -1.072 -55.969 1.00 41.03 162 PRO A C 1
ATOM 1371 O O . PRO A 1 162 ? 3.236 -0.845 -54.805 1.00 41.03 162 PRO A O 1
ATOM 1374 N N . GLY A 1 163 ? 3.979 -2.273 -56.384 1.00 52.00 163 GLY A N 1
ATOM 1375 C CA . GLY A 1 163 ? 4.097 -3.465 -55.531 1.00 52.00 163 GLY A CA 1
ATOM 1376 C C . GLY A 1 163 ? 3.169 -4.631 -55.895 1.00 52.00 163 GLY A C 1
ATOM 1377 O O . GLY A 1 163 ? 3.338 -5.720 -55.354 1.00 52.00 163 GLY A O 1
ATOM 1378 N N . ALA A 1 164 ? 2.220 -4.447 -56.818 1.00 39.44 164 ALA A N 1
ATOM 1379 C CA . ALA A 1 164 ? 1.332 -5.517 -57.275 1.00 39.44 164 ALA A CA 1
ATOM 1380 C C . ALA A 1 164 ? 1.971 -6.383 -58.384 1.00 39.44 164 ALA A C 1
ATOM 1382 O O . ALA A 1 164 ? 1.856 -6.068 -59.568 1.00 39.44 164 ALA A O 1
ATOM 1383 N N . SER A 1 165 ? 2.602 -7.499 -58.005 1.00 45.19 165 SER A N 1
ATOM 1384 C CA . SER A 1 165 ? 2.955 -8.582 -58.939 1.00 45.19 165 SER A CA 1
ATOM 1385 C C . SER A 1 165 ? 1.823 -9.606 -59.046 1.00 45.19 165 SER A C 1
ATOM 1387 O O . SER A 1 165 ? 1.264 -10.023 -58.034 1.00 45.19 165 SER A O 1
ATOM 1389 N N . PHE A 1 166 ? 1.528 -10.062 -60.265 1.00 43.47 166 PHE A N 1
ATOM 1390 C CA . PHE A 1 166 ? 0.737 -11.273 -60.495 1.00 43.47 166 PHE A CA 1
ATOM 1391 C C . PHE A 1 166 ? 1.671 -12.490 -60.499 1.00 43.47 166 PHE A C 1
ATOM 1393 O O . PHE A 1 166 ? 2.467 -12.640 -61.424 1.00 43.47 166 PHE A O 1
ATOM 1400 N N . GLU A 1 167 ? 1.553 -13.372 -59.505 1.00 52.12 167 GLU A N 1
ATOM 1401 C CA . GLU A 1 167 ? 2.147 -14.714 -59.558 1.00 52.12 167 GLU A CA 1
ATOM 1402 C C . GLU A 1 167 ? 1.154 -15.703 -60.204 1.00 52.12 167 GLU A C 1
ATOM 1404 O O . GLU A 1 167 ? 0.040 -15.858 -59.697 1.00 52.12 167 GLU A O 1
ATOM 1409 N N . PRO A 1 168 ? 1.508 -16.364 -61.324 1.00 48.72 168 PRO A N 1
ATOM 1410 C CA . PRO A 1 168 ? 0.690 -17.416 -61.921 1.00 48.72 168 PRO A CA 1
ATOM 1411 C C . PRO A 1 168 ? 1.039 -18.797 -61.340 1.00 48.72 168 PRO A C 1
ATOM 1413 O O . PRO A 1 168 ? 2.182 -19.241 -61.423 1.00 48.72 168 PRO A O 1
ATOM 1416 N N . ASP A 1 169 ? 0.038 -19.499 -60.805 1.00 47.66 169 ASP A N 1
ATOM 1417 C CA . ASP A 1 169 ? 0.154 -20.865 -60.268 1.00 47.66 169 ASP A CA 1
ATOM 1418 C C . ASP A 1 169 ? 0.296 -21.914 -61.408 1.00 47.66 169 ASP A C 1
ATOM 1420 O O . ASP A 1 169 ? -0.615 -22.033 -62.237 1.00 47.66 169 ASP A O 1
ATOM 1424 N N . PRO A 1 170 ? 1.414 -22.671 -61.508 1.00 48.25 170 PRO A N 1
ATOM 1425 C CA . PRO A 1 170 ? 1.708 -23.546 -62.645 1.00 48.25 170 PRO A CA 1
ATOM 1426 C C . PRO A 1 170 ? 1.381 -25.032 -62.380 1.00 48.25 170 PRO A C 1
ATOM 1428 O O . PRO A 1 170 ? 2.225 -25.920 -62.535 1.00 48.25 170 PRO A O 1
ATOM 1431 N N . GLY A 1 171 ? 0.143 -25.345 -62.005 1.00 45.16 171 GLY A N 1
ATOM 1432 C CA . GLY A 1 171 ? -0.285 -26.731 -61.796 1.00 45.16 171 GLY A CA 1
ATOM 1433 C C . GLY A 1 171 ? -0.580 -27.519 -63.086 1.00 45.16 171 GLY A C 1
ATOM 1434 O O . GLY A 1 171 ? -1.731 -27.544 -63.512 1.00 45.16 171 GLY A O 1
ATOM 1435 N N . THR A 1 172 ? 0.391 -28.243 -63.677 1.00 42.00 172 THR A N 1
ATOM 1436 C CA . THR A 1 172 ? 0.133 -29.527 -64.400 1.00 42.00 172 THR A CA 1
ATOM 1437 C C . THR A 1 172 ? 1.384 -30.361 -64.774 1.00 42.00 172 THR A C 1
ATOM 1439 O O . THR A 1 172 ? 2.052 -30.127 -65.771 1.00 42.00 172 THR A O 1
ATOM 1442 N N . ASN A 1 173 ? 1.615 -31.437 -64.011 1.00 38.97 173 ASN A N 1
ATOM 1443 C CA . ASN A 1 173 ? 1.870 -32.819 -64.474 1.00 38.97 173 ASN A CA 1
ATOM 1444 C C . ASN A 1 173 ? 2.580 -33.084 -65.838 1.00 38.97 173 ASN A C 1
ATOM 1446 O O . ASN A 1 173 ? 1.911 -33.048 -66.873 1.00 38.97 173 ASN A O 1
ATOM 1450 N N . ARG A 1 174 ? 3.830 -33.601 -65.812 1.00 39.97 174 ARG A N 1
ATOM 1451 C CA . ARG A 1 174 ? 4.188 -34.962 -66.319 1.00 39.97 174 ARG A CA 1
ATOM 1452 C C . ARG A 1 174 ? 5.664 -35.372 -66.115 1.00 39.97 174 ARG A C 1
ATOM 1454 O O . ARG A 1 174 ? 6.582 -34.598 -66.344 1.00 39.97 174 ARG A O 1
ATOM 1461 N N . LEU A 1 175 ? 5.849 -36.648 -65.767 1.00 41.62 175 LEU A N 1
ATOM 1462 C CA . LEU A 1 175 ? 7.064 -37.480 -65.905 1.00 41.62 175 LEU A CA 1
ATOM 1463 C C . LEU A 1 175 ? 6.842 -38.486 -67.070 1.00 41.62 175 LEU A C 1
ATOM 1465 O O . LEU A 1 175 ? 5.711 -38.531 -67.571 1.00 41.62 175 LEU A O 1
ATOM 1469 N N . PRO A 1 176 ? 7.781 -39.396 -67.428 1.00 53.88 176 PRO A N 1
ATOM 1470 C CA . PRO A 1 176 ? 9.250 -39.446 -67.233 1.00 53.88 176 PRO A CA 1
ATOM 1471 C C . PRO A 1 176 ? 10.023 -39.692 -68.565 1.00 53.88 176 PRO A C 1
ATOM 1473 O O . PRO A 1 176 ? 9.389 -39.971 -69.578 1.00 53.88 176 PRO A O 1
ATOM 1476 N N . HIS A 1 177 ? 11.371 -39.692 -68.567 1.00 36.41 177 HIS A N 1
ATOM 1477 C CA . HIS A 1 177 ? 12.211 -40.881 -68.880 1.00 36.41 177 HIS A CA 1
ATOM 1478 C C . HIS A 1 177 ? 13.735 -40.608 -68.879 1.00 36.41 177 HIS A C 1
ATOM 1480 O O . HIS A 1 177 ? 14.175 -39.470 -68.755 1.00 36.41 177 HIS A O 1
ATOM 1486 N N . HIS A 1 178 ? 14.481 -41.718 -68.975 1.00 38.09 178 H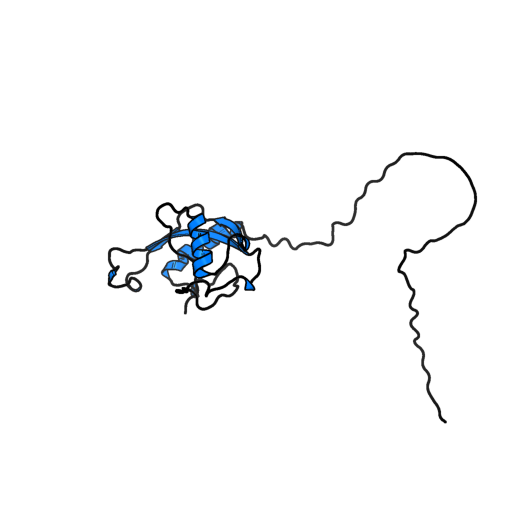IS A N 1
ATOM 1487 C CA . HIS A 1 178 ? 15.906 -41.900 -69.311 1.00 38.09 178 HIS A CA 1
ATOM 1488 C C . HIS A 1 178 ? 16.397 -41.009 -70.484 1.00 38.09 178 HIS A C 1
ATOM 1490 O O . HIS A 1 178 ? 15.580 -40.525 -71.266 1.00 38.09 178 HIS A O 1
ATOM 1496 N N . GLU A 1 179 ? 17.702 -40.770 -70.663 1.00 34.25 179 GLU A N 1
ATOM 1497 C CA . GLU A 1 179 ? 18.851 -41.678 -70.424 1.00 34.25 179 GLU A CA 1
ATOM 1498 C C . GLU A 1 179 ? 20.100 -40.978 -69.859 1.00 34.25 179 GLU A C 1
ATOM 1500 O O . GLU A 1 179 ? 20.367 -39.826 -70.268 1.00 34.25 179 GLU A O 1
#

Sequence (179 aa):
HSWQFPQGGIDRGETPEQAMFRELHEEVGLHPEHVSIVARTRDWLRYEVPDRYIRRDARGHYKGQKQIWYLLQLVGHDWDLNLRATDHPEFDAWRWNDYWVPLDAVVEFKRGVYEMALTELSRYLPRHEPRNRFLRHNHRPHGASDTLPEGPAMGAHIELPPGASFEPDPGTNRLPHHE